Protein AF-A0A740UC87-F1 (afdb_monomer_lite)

Sequence (155 aa):
LLVRDKSKDRTGRVLLNQFVSAAVSAMTTNVVRRKENRLPALYQQLFLLMNKFPGDLPKFRLALTMIIAHQRLRDAPIPVNEDLSVFHRQLRRTADHVISAGSDDKRRRYFGQLLDELDIYQEKLRIWEAPPQVTEPVKRLTGMLHKYQNALTDS

Structure (mmCIF, N/CA/C/O backbone):
data_AF-A0A740UC87-F1
#
_entry.id   AF-A0A740UC87-F1
#
loop_
_atom_site.group_PDB
_atom_site.id
_atom_site.type_symbol
_atom_site.label_atom_id
_atom_site.label_alt_id
_atom_site.label_comp_id
_atom_site.label_asym_id
_atom_site.label_entity_id
_atom_site.label_seq_id
_atom_site.pdbx_PDB_ins_code
_atom_site.Cartn_x
_atom_site.Cartn_y
_atom_site.Cartn_z
_atom_site.occupancy
_atom_site.B_iso_or_equiv
_atom_site.auth_seq_id
_atom_site.auth_comp_id
_atom_site.auth_asym_id
_atom_site.auth_atom_id
_atom_site.pdbx_PDB_model_num
ATOM 1 N N . LEU A 1 1 ? -27.128 -5.035 24.285 1.00 43.91 1 LEU A N 1
ATOM 2 C CA . LEU A 1 1 ? -26.987 -4.117 23.130 1.00 43.91 1 LEU A CA 1
ATOM 3 C C . LEU A 1 1 ? -25.631 -3.422 23.234 1.00 43.91 1 LEU A C 1
ATOM 5 O O . LEU A 1 1 ? -25.480 -2.534 24.058 1.00 43.91 1 LEU A O 1
ATOM 9 N N . LEU A 1 2 ? -24.623 -3.886 22.489 1.00 49.59 2 LEU A N 1
ATOM 10 C CA . LEU A 1 2 ? -23.302 -3.246 22.433 1.00 49.59 2 LEU A CA 1
ATOM 11 C C . LEU A 1 2 ? -23.380 -2.076 21.447 1.00 49.59 2 LEU A C 1
ATOM 13 O O . LEU A 1 2 ? -23.507 -2.286 20.243 1.00 49.59 2 LEU A O 1
ATOM 17 N N . VAL A 1 3 ? -23.354 -0.845 21.957 1.00 51.12 3 VAL A N 1
ATOM 18 C CA . VAL A 1 3 ? -23.256 0.358 21.122 1.00 51.12 3 VAL A CA 1
ATOM 19 C C . VAL A 1 3 ? -21.848 0.395 20.529 1.00 51.12 3 VAL A C 1
ATOM 21 O O . VAL A 1 3 ? -20.864 0.523 21.253 1.00 51.12 3 VAL A O 1
ATOM 24 N N . ARG A 1 4 ? -21.749 0.227 19.208 1.00 58.78 4 ARG A N 1
ATOM 25 C CA . ARG A 1 4 ? -20.485 0.272 18.463 1.00 58.78 4 ARG A CA 1
ATOM 26 C C . ARG A 1 4 ? -19.968 1.715 18.444 1.00 58.78 4 ARG A C 1
ATOM 28 O O . ARG A 1 4 ? -20.672 2.620 17.994 1.00 58.78 4 ARG A O 1
ATOM 35 N N . ASP A 1 5 ? -18.759 1.939 18.952 1.00 70.88 5 ASP A N 1
ATOM 36 C CA . ASP A 1 5 ? -18.147 3.269 18.999 1.00 70.88 5 ASP A CA 1
ATOM 37 C C . ASP A 1 5 ? -17.606 3.672 17.616 1.00 70.88 5 ASP A C 1
ATOM 39 O O . ASP A 1 5 ? -16.468 3.378 17.242 1.00 70.88 5 ASP A O 1
ATOM 43 N N . LYS A 1 6 ? -18.437 4.401 16.863 1.00 71.31 6 LYS A N 1
ATOM 44 C CA . LYS A 1 6 ? -18.111 4.907 15.520 1.00 71.31 6 LYS A CA 1
ATOM 45 C C . LYS A 1 6 ? -16.870 5.814 15.492 1.00 71.31 6 LYS A C 1
ATOM 47 O O . LYS A 1 6 ? -16.210 5.911 14.456 1.00 71.31 6 LYS A O 1
ATOM 52 N N . SER A 1 7 ? -16.544 6.493 16.596 1.00 74.44 7 SER A N 1
ATOM 53 C CA . SER A 1 7 ? -15.364 7.368 16.684 1.00 74.44 7 SER A CA 1
ATOM 54 C C . SER A 1 7 ? -14.076 6.547 16.714 1.00 74.44 7 SER A C 1
ATOM 56 O O . SER A 1 7 ? -13.099 6.843 16.009 1.00 74.44 7 SER A O 1
ATOM 58 N N . LYS A 1 8 ? -14.102 5.460 17.489 1.00 79.75 8 LYS A N 1
ATOM 59 C CA . LYS A 1 8 ? -13.003 4.506 17.571 1.00 79.75 8 LYS A CA 1
ATOM 60 C C . LYS A 1 8 ? -12.750 3.867 16.208 1.00 79.75 8 LYS A C 1
ATOM 62 O O . LYS A 1 8 ? -11.636 3.988 15.702 1.00 79.75 8 LYS A O 1
ATOM 67 N N . ASP A 1 9 ? -13.776 3.326 15.555 1.00 79.12 9 ASP A N 1
ATOM 68 C CA . ASP A 1 9 ? -13.646 2.683 14.237 1.00 79.12 9 ASP A CA 1
ATOM 69 C C . ASP A 1 9 ? -13.096 3.640 13.166 1.00 79.12 9 ASP A C 1
ATOM 71 O O . ASP A 1 9 ? -12.154 3.303 12.437 1.00 79.12 9 ASP A O 1
ATOM 75 N N . ARG A 1 10 ? -13.575 4.893 13.149 1.00 80.50 10 ARG A N 1
ATOM 76 C CA . ARG A 1 10 ? -13.037 5.942 12.271 1.00 80.50 10 ARG A CA 1
ATOM 77 C C . ARG A 1 10 ? -11.547 6.187 12.511 1.00 80.50 10 ARG A C 1
ATOM 79 O O . ARG A 1 10 ? -10.793 6.315 11.547 1.00 80.50 10 ARG A O 1
ATOM 86 N N . THR A 1 11 ? -11.115 6.245 13.770 1.00 83.12 11 THR A N 1
ATOM 87 C CA . THR A 1 11 ? -9.706 6.483 14.125 1.00 83.12 11 THR A CA 1
ATOM 88 C C . THR A 1 11 ? -8.806 5.337 13.666 1.00 83.12 11 THR A C 1
ATOM 90 O O . THR A 1 11 ? -7.755 5.581 13.075 1.00 83.12 11 THR A O 1
ATOM 93 N N . GLY A 1 12 ? -9.223 4.088 13.892 1.00 83.94 12 GLY A N 1
ATOM 94 C CA . GLY A 1 12 ? -8.468 2.908 13.455 1.00 83.94 12 GLY A CA 1
ATOM 95 C C . GLY A 1 12 ? -8.292 2.874 11.946 1.00 83.94 12 GLY A C 1
ATOM 96 O O . GLY A 1 12 ? -7.188 2.672 11.450 1.00 83.94 12 GLY A O 1
ATOM 97 N N . ARG A 1 13 ? -9.361 3.178 11.212 1.00 84.94 13 ARG A N 1
ATOM 98 C CA . ARG A 1 13 ? -9.334 3.259 9.753 1.00 84.94 13 ARG A CA 1
ATOM 99 C C . ARG A 1 13 ? -8.399 4.348 9.229 1.00 84.94 13 ARG A C 1
ATOM 101 O O . ARG A 1 13 ? -7.652 4.098 8.289 1.00 84.94 13 ARG A O 1
ATOM 108 N N . VAL A 1 14 ? -8.412 5.543 9.828 1.00 84.00 14 VAL A N 1
ATOM 109 C CA . VAL A 1 14 ? -7.495 6.631 9.435 1.00 84.00 14 VAL A CA 1
ATOM 110 C C . VAL A 1 14 ? -6.039 6.204 9.618 1.00 84.00 14 VAL A C 1
ATOM 112 O O . VAL A 1 14 ? -5.244 6.388 8.698 1.00 84.00 14 VAL A O 1
ATOM 115 N N . LEU A 1 15 ? -5.706 5.581 10.754 1.00 85.75 15 LEU A N 1
ATOM 116 C CA . LEU A 1 15 ? -4.359 5.056 11.001 1.00 85.75 15 LEU A CA 1
ATOM 117 C C . LEU A 1 15 ? -3.971 4.010 9.950 1.00 85.75 15 LEU A C 1
ATOM 119 O O . LEU A 1 15 ? -2.906 4.109 9.348 1.00 85.75 15 LEU A O 1
ATOM 123 N N . LEU A 1 16 ? -4.848 3.042 9.674 1.00 85.69 16 LEU A N 1
ATOM 124 C CA . LEU A 1 16 ? -4.583 2.006 8.676 1.00 85.69 16 LEU A CA 1
ATOM 125 C C . LEU A 1 16 ? -4.393 2.578 7.262 1.00 85.69 16 LEU A C 1
ATOM 127 O O . LEU A 1 16 ? -3.466 2.176 6.565 1.00 85.69 16 LEU A O 1
ATOM 131 N N . ASN A 1 17 ? -5.189 3.566 6.854 1.00 85.69 17 ASN A N 1
ATOM 132 C CA . ASN A 1 17 ? -5.048 4.196 5.538 1.00 85.69 17 ASN A CA 1
ATOM 133 C C . ASN A 1 17 ? -3.751 5.010 5.396 1.00 85.69 17 ASN A C 1
ATOM 135 O O . ASN A 1 17 ? -3.197 5.088 4.298 1.00 85.69 17 ASN A O 1
ATOM 139 N N . GLN A 1 18 ? -3.220 5.572 6.487 1.00 86.12 18 GLN A N 1
ATOM 140 C CA . GLN A 1 18 ? -1.905 6.227 6.475 1.00 86.12 18 GLN A CA 1
ATOM 141 C C . GLN A 1 18 ? -0.779 5.228 6.178 1.00 86.12 18 GLN A C 1
ATOM 143 O O . GLN A 1 18 ? 0.119 5.541 5.392 1.00 86.12 18 GLN A O 1
ATOM 148 N N . PHE A 1 19 ? -0.866 4.006 6.716 1.00 88.00 19 PHE A N 1
ATOM 149 C CA . PHE A 1 19 ? 0.060 2.930 6.362 1.00 88.00 19 PHE A CA 1
ATOM 150 C C . PHE A 1 19 ? -0.018 2.566 4.875 1.00 88.00 19 PHE A C 1
ATOM 152 O O . PHE A 1 19 ? 1.024 2.432 4.231 1.00 88.00 19 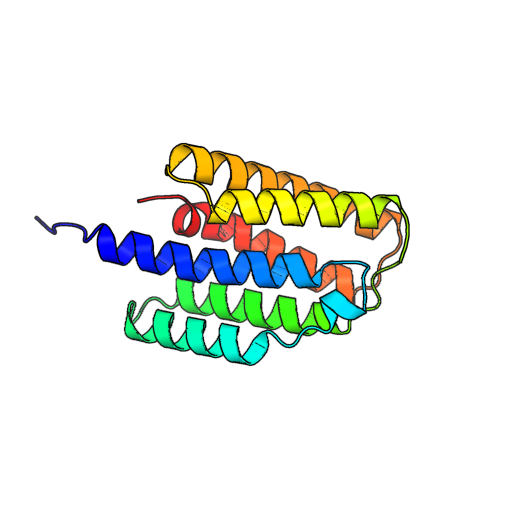PHE A O 1
ATOM 159 N N . VAL A 1 20 ? -1.231 2.468 4.314 1.00 85.62 20 VAL A N 1
ATOM 160 C CA . VAL A 1 20 ? -1.430 2.198 2.878 1.00 85.62 20 VAL A CA 1
ATOM 161 C C . VAL A 1 20 ? -0.769 3.280 2.024 1.00 85.62 20 VAL A C 1
ATOM 163 O O . VAL A 1 20 ? 0.023 2.967 1.139 1.00 85.62 20 VAL A O 1
ATOM 166 N N . SER A 1 21 ? -1.017 4.560 2.317 1.00 84.94 21 SER A N 1
ATOM 167 C CA . SER A 1 21 ? -0.411 5.664 1.557 1.00 84.94 21 SER A CA 1
ATOM 168 C C . SER A 1 21 ? 1.113 5.704 1.675 1.00 84.94 21 SER A C 1
ATOM 170 O O . SER A 1 21 ? 1.805 5.968 0.686 1.00 84.94 21 SER A O 1
ATOM 172 N N . ALA A 1 22 ? 1.674 5.388 2.845 1.00 86.50 22 ALA A N 1
ATOM 173 C CA . ALA A 1 22 ? 3.121 5.290 3.005 1.00 86.50 22 ALA A CA 1
ATOM 174 C C . ALA A 1 22 ? 3.723 4.137 2.186 1.00 86.50 22 ALA A C 1
ATOM 176 O O . ALA A 1 22 ? 4.753 4.336 1.534 1.00 86.50 22 ALA A O 1
ATOM 177 N N . ALA A 1 23 ? 3.079 2.967 2.169 1.00 85.56 23 ALA A N 1
ATOM 178 C CA . ALA A 1 23 ? 3.505 1.837 1.346 1.00 85.56 23 ALA A CA 1
ATOM 179 C C . ALA A 1 23 ? 3.428 2.174 -0.153 1.00 85.56 23 ALA A C 1
ATOM 181 O O . ALA A 1 23 ? 4.402 1.972 -0.876 1.00 85.56 23 ALA A O 1
ATOM 182 N N . VAL A 1 24 ? 2.329 2.792 -0.602 1.00 86.06 24 VAL A N 1
ATOM 183 C CA . VAL A 1 24 ? 2.161 3.230 -1.997 1.00 86.06 24 VAL A CA 1
ATOM 184 C C . VAL A 1 24 ? 3.188 4.290 -2.391 1.00 86.06 24 VAL A C 1
ATOM 186 O O . VAL A 1 24 ? 3.759 4.233 -3.479 1.00 86.06 24 VAL A O 1
ATOM 189 N N . SER A 1 25 ? 3.497 5.222 -1.489 1.00 83.06 25 SER A N 1
ATOM 190 C CA . SER A 1 25 ? 4.504 6.261 -1.731 1.00 83.06 25 SER A CA 1
ATOM 191 C C . SER A 1 25 ? 5.911 5.691 -1.958 1.00 83.06 25 SER A C 1
ATOM 193 O O . SER A 1 25 ? 6.686 6.300 -2.693 1.00 83.06 25 SER A O 1
ATOM 195 N N . ALA A 1 26 ? 6.239 4.532 -1.377 1.00 83.06 26 ALA A N 1
ATOM 196 C CA . ALA A 1 26 ? 7.531 3.870 -1.574 1.00 83.06 26 ALA A CA 1
ATOM 197 C C . ALA A 1 26 ? 7.650 3.123 -2.913 1.00 83.06 26 ALA A C 1
ATOM 199 O O . ALA A 1 26 ? 8.754 2.752 -3.298 1.00 83.06 26 ALA A O 1
ATOM 200 N N . MET A 1 27 ? 6.555 2.937 -3.656 1.00 84.62 27 MET A N 1
ATOM 201 C CA . MET A 1 27 ? 6.586 2.279 -4.969 1.00 84.62 27 MET A CA 1
ATOM 202 C C . MET A 1 27 ? 7.053 3.202 -6.102 1.00 84.62 27 MET A C 1
ATOM 204 O O . MET A 1 27 ? 7.124 2.767 -7.237 1.00 84.62 27 MET A O 1
ATOM 208 N N . THR A 1 28 ? 7.355 4.474 -5.837 1.00 83.62 28 THR A N 1
ATOM 209 C CA . THR A 1 28 ? 7.714 5.440 -6.885 1.00 83.62 28 THR A CA 1
ATOM 210 C C . THR A 1 28 ? 9.091 5.179 -7.516 1.00 83.62 28 THR A C 1
ATOM 212 O O . THR A 1 28 ? 10.058 4.854 -6.828 1.00 83.62 28 THR A O 1
ATOM 215 N N . THR A 1 29 ? 9.215 5.445 -8.820 1.00 82.00 29 THR A N 1
ATOM 216 C CA . THR A 1 29 ? 10.497 5.530 -9.548 1.00 82.00 29 THR A CA 1
ATOM 217 C C . THR A 1 29 ? 11.372 6.705 -9.095 1.00 82.00 29 THR A C 1
ATOM 219 O O . THR A 1 29 ? 12.576 6.713 -9.340 1.00 82.00 29 THR A O 1
ATOM 222 N N . ASN A 1 30 ? 10.807 7.706 -8.408 1.00 84.75 30 ASN A N 1
ATOM 223 C CA . ASN A 1 30 ? 11.569 8.843 -7.898 1.00 84.75 30 ASN A CA 1
ATOM 224 C C . ASN A 1 30 ? 12.350 8.458 -6.630 1.00 84.75 30 ASN A C 1
ATOM 226 O O . ASN A 1 30 ? 11.798 8.425 -5.530 1.00 84.75 30 ASN A O 1
ATOM 230 N N . VAL A 1 31 ? 13.657 8.240 -6.779 1.00 81.50 31 VAL A N 1
ATOM 231 C CA . VAL A 1 31 ? 14.546 7.800 -5.691 1.00 81.50 31 VAL A CA 1
ATOM 232 C C . VAL A 1 31 ? 14.560 8.766 -4.500 1.00 81.50 31 VAL A C 1
ATOM 234 O O . VAL A 1 31 ? 14.580 8.310 -3.360 1.00 81.50 31 VAL A O 1
ATOM 237 N N . VAL A 1 32 ? 14.506 10.084 -4.729 1.00 83.38 32 VAL A N 1
ATOM 238 C CA . VAL A 1 32 ? 14.502 11.088 -3.644 1.00 83.38 32 VAL A CA 1
ATOM 239 C C . VAL A 1 32 ? 13.254 10.933 -2.781 1.00 83.38 32 VAL A C 1
ATOM 241 O O . VAL A 1 32 ? 13.349 10.826 -1.561 1.00 83.38 32 VAL A O 1
ATOM 244 N N . ARG A 1 33 ? 12.080 10.848 -3.416 1.00 80.19 33 ARG A N 1
ATOM 245 C CA . ARG A 1 33 ? 10.806 10.629 -2.714 1.00 80.19 33 ARG A CA 1
ATOM 246 C C . ARG A 1 33 ? 10.759 9.267 -2.037 1.00 80.19 33 ARG A C 1
ATOM 248 O O . ARG A 1 33 ? 10.264 9.157 -0.923 1.00 80.19 33 ARG A O 1
ATOM 255 N N . ARG A 1 34 ? 11.289 8.241 -2.698 1.00 82.50 34 ARG A N 1
ATOM 256 C CA . ARG A 1 34 ? 11.328 6.878 -2.172 1.00 82.50 34 ARG A CA 1
ATOM 257 C C . ARG A 1 34 ? 12.183 6.777 -0.909 1.00 82.50 34 ARG A C 1
ATOM 259 O O . ARG A 1 34 ? 11.808 6.069 0.017 1.00 82.50 34 ARG A O 1
ATOM 266 N N . LYS A 1 35 ? 13.293 7.520 -0.847 1.00 82.88 35 LYS A N 1
ATOM 267 C CA . LYS A 1 35 ? 14.213 7.549 0.299 1.00 82.88 35 LYS A CA 1
ATOM 268 C C . LYS A 1 35 ? 13.736 8.404 1.478 1.00 82.88 35 LYS A C 1
ATOM 270 O O . LYS A 1 35 ? 14.412 8.381 2.511 1.00 82.88 35 LYS A O 1
ATOM 275 N N . GLU A 1 36 ? 12.601 9.097 1.368 1.00 84.00 36 GLU A N 1
ATOM 276 C CA . GLU A 1 36 ? 12.000 9.854 2.471 1.00 84.00 36 GLU A CA 1
ATOM 277 C C . GLU A 1 36 ? 11.769 8.939 3.684 1.00 84.00 36 GLU A C 1
ATOM 279 O O . GLU A 1 36 ? 11.075 7.924 3.603 1.00 84.00 36 GLU A O 1
ATOM 284 N N . ASN A 1 37 ? 12.383 9.272 4.821 1.00 83.88 37 ASN A N 1
ATOM 285 C CA . ASN A 1 37 ? 12.311 8.423 6.002 1.00 83.88 37 ASN A CA 1
ATOM 286 C C . ASN A 1 37 ? 10.978 8.615 6.733 1.00 83.88 37 ASN A C 1
ATOM 288 O O . ASN A 1 37 ? 10.842 9.502 7.574 1.00 83.88 37 ASN A O 1
ATOM 292 N N . ARG A 1 38 ? 10.006 7.747 6.443 1.00 86.75 38 ARG A N 1
ATOM 293 C CA . ARG A 1 38 ? 8.699 7.751 7.119 1.00 86.75 38 ARG A CA 1
ATOM 294 C C . ARG A 1 38 ? 8.621 6.803 8.314 1.00 86.75 38 ARG A C 1
ATOM 296 O O . ARG A 1 38 ? 7.588 6.752 8.975 1.00 86.75 38 ARG A O 1
ATOM 303 N N . LEU A 1 39 ? 9.695 6.074 8.625 1.00 89.12 39 LEU A N 1
ATOM 304 C CA . LEU A 1 39 ? 9.681 5.062 9.684 1.00 89.12 39 LEU A CA 1
ATOM 305 C C . LEU A 1 39 ? 9.294 5.606 11.058 1.00 89.12 39 LEU A C 1
ATOM 307 O O . LEU A 1 39 ? 8.431 4.987 11.677 1.00 89.12 39 LEU A O 1
ATOM 311 N N . PRO A 1 40 ? 9.828 6.750 11.533 1.00 91.12 40 PRO A N 1
ATOM 312 C CA . PRO A 1 40 ? 9.438 7.273 12.840 1.00 91.12 40 PRO A CA 1
ATOM 313 C C . PRO A 1 40 ? 7.926 7.506 12.945 1.00 91.12 40 PRO A C 1
ATOM 315 O O . PRO A 1 40 ? 7.298 7.063 13.904 1.00 91.12 40 PRO A O 1
ATOM 318 N N . ALA A 1 41 ? 7.322 8.111 11.916 1.00 91.06 41 ALA A N 1
ATOM 319 C CA . ALA A 1 41 ? 5.883 8.359 11.868 1.00 91.06 41 ALA A CA 1
ATOM 320 C C . ALA A 1 41 ? 5.070 7.055 11.809 1.00 91.06 41 ALA A C 1
ATOM 322 O O . ALA A 1 41 ? 4.059 6.925 12.495 1.00 91.06 41 ALA A O 1
ATOM 323 N N . LEU A 1 42 ? 5.527 6.061 11.041 1.00 91.62 42 LEU A N 1
ATOM 324 C CA . LEU A 1 42 ? 4.854 4.765 10.940 1.00 91.62 42 LEU A CA 1
ATOM 325 C C . LEU A 1 42 ? 4.910 3.973 12.256 1.00 91.62 42 LEU A C 1
ATOM 327 O O . LEU A 1 42 ? 3.919 3.356 12.647 1.00 91.62 42 LEU A O 1
ATOM 331 N N . TYR A 1 43 ? 6.031 4.016 12.981 1.00 92.88 43 TYR A N 1
ATOM 332 C CA . TYR A 1 43 ? 6.130 3.399 14.307 1.00 92.88 43 TYR A CA 1
ATOM 333 C C . TYR A 1 43 ? 5.266 4.124 15.343 1.00 92.88 43 TYR A C 1
ATOM 335 O O . TYR A 1 43 ? 4.604 3.468 16.148 1.00 92.88 43 TYR A O 1
ATOM 343 N N . GLN A 1 44 ? 5.194 5.457 15.290 1.00 92.75 44 GLN A N 1
ATOM 344 C CA . GLN A 1 44 ? 4.263 6.226 16.122 1.00 92.75 44 GLN A CA 1
ATOM 345 C C . GLN A 1 44 ? 2.803 5.847 15.831 1.00 92.75 44 GLN A C 1
ATOM 347 O O . GLN A 1 44 ? 2.033 5.600 16.759 1.00 92.75 44 GLN A O 1
ATOM 352 N N . GLN A 1 45 ? 2.424 5.729 14.556 1.00 92.31 45 GLN A N 1
ATOM 353 C CA . GLN A 1 45 ? 1.090 5.271 14.154 1.00 92.31 45 GLN A CA 1
ATOM 354 C C . GLN A 1 45 ? 0.802 3.847 14.643 1.00 92.31 45 GLN A C 1
ATOM 356 O O . GLN A 1 45 ? -0.315 3.571 15.078 1.00 92.31 45 GLN A O 1
ATOM 361 N N . LEU A 1 46 ? 1.799 2.955 14.624 1.00 93.38 46 LEU A N 1
ATOM 362 C CA . LEU A 1 46 ? 1.651 1.582 15.110 1.00 93.38 46 LEU A CA 1
ATOM 363 C C . LEU A 1 46 ? 1.411 1.572 16.620 1.00 93.38 46 LEU A C 1
ATOM 365 O O . LEU A 1 46 ? 0.498 0.899 17.087 1.00 93.38 46 LEU A O 1
ATOM 369 N N . PHE A 1 47 ? 2.174 2.364 17.372 1.00 92.75 47 PHE A N 1
ATOM 370 C CA . PHE A 1 47 ? 1.980 2.509 18.811 1.00 92.75 47 PHE A CA 1
ATOM 371 C C . PHE A 1 47 ? 0.585 3.058 19.148 1.00 92.75 47 PHE A C 1
ATOM 373 O O . PHE A 1 47 ? -0.113 2.517 20.006 1.00 92.75 47 PHE A O 1
ATOM 380 N N . LEU A 1 48 ? 0.123 4.086 18.426 1.00 92.56 48 LEU A N 1
ATOM 381 C CA . LEU A 1 48 ? -1.236 4.619 18.577 1.00 92.56 48 LEU A CA 1
ATOM 382 C C . LEU A 1 48 ? -2.308 3.569 18.260 1.00 92.56 48 LEU A C 1
ATOM 384 O O . LEU A 1 48 ? -3.309 3.482 18.975 1.00 92.56 48 LEU A O 1
ATOM 388 N N . LEU A 1 49 ? -2.098 2.765 17.214 1.00 91.31 49 LEU A N 1
ATOM 389 C CA . LEU A 1 49 ? -2.988 1.669 16.842 1.00 91.31 49 LEU A CA 1
ATOM 390 C C . LEU A 1 49 ? -3.050 0.612 17.955 1.00 91.31 49 LEU A C 1
ATOM 392 O O . LEU A 1 49 ? -4.145 0.201 18.335 1.00 91.31 49 LEU A O 1
ATOM 396 N N . MET A 1 50 ? -1.901 0.232 18.521 1.00 91.75 50 MET A N 1
ATOM 397 C CA . MET A 1 50 ? -1.802 -0.730 19.625 1.00 91.75 50 MET A CA 1
ATOM 398 C C . MET A 1 50 ? -2.534 -0.264 20.879 1.00 91.75 50 MET A C 1
ATOM 400 O O . MET A 1 50 ? -3.310 -1.027 21.452 1.00 91.75 50 MET A O 1
ATOM 404 N N . ASN A 1 51 ? -2.355 1.000 21.263 1.00 91.94 51 ASN A N 1
ATOM 405 C CA . ASN A 1 51 ? -3.010 1.555 22.447 1.00 91.94 51 ASN A CA 1
ATOM 406 C C . ASN A 1 51 ? -4.523 1.708 22.272 1.00 91.94 51 ASN A C 1
ATOM 408 O O . ASN A 1 51 ? -5.283 1.507 23.217 1.00 91.94 51 ASN A O 1
ATOM 412 N N . LYS A 1 52 ? -4.987 2.078 21.072 1.00 89.06 52 LYS A N 1
ATOM 413 C CA . LYS A 1 52 ? -6.423 2.272 20.820 1.00 89.06 52 LYS A CA 1
ATOM 414 C C . LYS A 1 52 ? -7.170 0.955 20.629 1.00 89.06 52 LYS A C 1
ATOM 416 O O . LYS A 1 52 ? -8.334 0.869 21.019 1.00 89.06 52 LYS A O 1
ATOM 421 N N . PHE A 1 53 ? -6.535 -0.062 20.054 1.00 88.19 53 PHE A N 1
ATOM 422 C CA . PHE A 1 53 ? -7.162 -1.350 19.739 1.00 88.19 53 PHE A CA 1
ATOM 423 C C . PHE A 1 53 ? -6.420 -2.516 20.396 1.00 88.19 53 PHE A C 1
ATOM 425 O O . PHE A 1 53 ? -5.955 -3.409 19.684 1.00 88.19 53 PHE A O 1
ATOM 432 N N . PRO A 1 54 ? -6.290 -2.536 21.737 1.00 88.25 54 PRO A N 1
ATOM 433 C CA . PRO A 1 54 ? -5.578 -3.611 22.415 1.00 88.25 54 PRO A CA 1
ATOM 434 C C . PRO A 1 54 ? -6.223 -4.959 22.068 1.00 88.25 54 PRO A C 1
ATOM 436 O O . PRO A 1 54 ? -7.442 -5.108 22.133 1.00 88.25 54 PRO A O 1
ATOM 439 N N . GLY A 1 55 ? -5.403 -5.928 21.656 1.00 86.94 55 GLY A N 1
ATOM 440 C CA . GLY A 1 55 ? -5.852 -7.270 21.264 1.00 86.94 55 GLY A CA 1
ATOM 441 C C . GLY A 1 55 ? -6.236 -7.445 19.788 1.00 86.94 55 GLY A C 1
ATOM 442 O O . GLY A 1 55 ? -6.455 -8.578 19.362 1.00 86.94 55 GLY A O 1
ATOM 443 N N . ASP A 1 56 ? -6.252 -6.385 18.973 1.00 88.12 56 ASP A N 1
ATOM 444 C CA . ASP A 1 56 ? -6.553 -6.490 17.537 1.00 88.12 56 ASP A CA 1
ATOM 445 C C . ASP A 1 56 ? -5.320 -6.899 16.710 1.00 88.12 56 ASP A C 1
ATOM 447 O O . ASP A 1 56 ? -4.753 -6.140 15.915 1.00 88.12 56 ASP A O 1
ATOM 451 N N . LEU A 1 57 ? -4.892 -8.149 16.911 1.00 87.38 57 LEU A N 1
ATOM 452 C CA . LEU A 1 57 ? -3.767 -8.758 16.196 1.00 87.38 57 LEU A CA 1
ATOM 453 C C . LEU A 1 57 ? -3.879 -8.641 14.665 1.00 87.38 57 LEU A C 1
ATOM 455 O O . LEU A 1 57 ? -2.850 -8.393 14.024 1.00 87.38 57 LEU A O 1
ATOM 459 N N . PRO A 1 58 ? -5.067 -8.795 14.040 1.00 87.12 58 PRO A N 1
ATOM 460 C CA . PRO A 1 58 ? -5.204 -8.591 12.604 1.00 87.12 58 PRO A CA 1
ATOM 461 C C . PRO A 1 58 ? -4.795 -7.177 12.156 1.00 87.12 58 PRO A C 1
ATOM 463 O O . PRO A 1 58 ? -4.038 -7.064 11.188 1.00 87.12 58 PRO A O 1
ATOM 466 N N . LYS A 1 59 ? -5.216 -6.114 12.860 1.00 86.88 59 LYS A N 1
ATOM 467 C CA . LYS A 1 59 ? -4.811 -4.730 12.542 1.00 86.88 59 LYS A CA 1
ATOM 468 C C . LYS A 1 59 ? -3.308 -4.506 12.726 1.00 86.88 59 LYS A C 1
ATOM 470 O O . LYS A 1 59 ? -2.685 -3.849 11.892 1.00 86.88 59 LYS A O 1
ATOM 475 N N . PHE A 1 60 ? -2.703 -5.088 13.762 1.00 89.81 60 PHE A N 1
ATOM 476 C CA . PHE A 1 60 ? -1.257 -4.962 13.996 1.00 89.81 60 PHE A CA 1
ATOM 477 C C . PHE A 1 60 ? -0.440 -5.662 12.913 1.00 89.81 60 PHE A C 1
ATOM 4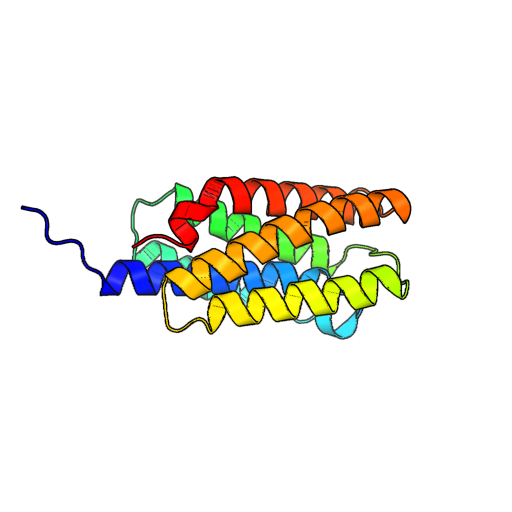79 O O . PHE A 1 60 ? 0.527 -5.099 12.400 1.00 89.81 60 PHE A O 1
ATOM 486 N N . ARG A 1 61 ? -0.861 -6.867 12.510 1.00 89.69 61 ARG A N 1
ATOM 487 C CA . ARG A 1 61 ? -0.233 -7.610 11.412 1.00 89.69 61 ARG A CA 1
ATOM 488 C C . ARG A 1 61 ? -0.301 -6.826 10.107 1.00 89.69 61 ARG A C 1
ATOM 490 O O . ARG A 1 61 ? 0.693 -6.776 9.382 1.00 89.69 61 ARG A O 1
ATOM 497 N N . LEU A 1 62 ? -1.448 -6.209 9.821 1.00 89.44 62 LEU A N 1
ATOM 498 C CA . LEU A 1 62 ? -1.611 -5.355 8.652 1.00 89.44 62 LEU A CA 1
ATOM 499 C C . LEU A 1 62 ? -0.629 -4.177 8.696 1.00 89.44 62 LEU A C 1
ATOM 501 O O . LEU A 1 62 ? 0.174 -4.037 7.779 1.00 89.44 62 LEU A O 1
ATOM 505 N N . ALA A 1 63 ? -0.625 -3.396 9.779 1.00 91.44 63 ALA A N 1
ATOM 506 C CA . ALA A 1 63 ? 0.264 -2.243 9.936 1.00 91.44 63 ALA A CA 1
ATOM 507 C C . ALA A 1 63 ? 1.753 -2.616 9.810 1.00 91.44 63 ALA A C 1
ATOM 509 O O . ALA A 1 63 ? 2.488 -1.984 9.053 1.00 91.44 63 ALA A O 1
ATOM 510 N N . LEU A 1 64 ? 2.194 -3.693 10.469 1.00 92.00 64 LEU A N 1
ATOM 511 C CA . LEU A 1 64 ? 3.570 -4.190 10.361 1.00 92.00 64 LEU A CA 1
ATOM 512 C C . LEU A 1 64 ? 3.925 -4.626 8.938 1.00 92.00 64 LEU A C 1
ATOM 514 O O . LEU A 1 64 ? 5.013 -4.318 8.458 1.00 92.00 64 LEU A O 1
ATOM 518 N N . THR A 1 65 ? 3.005 -5.293 8.236 1.00 90.38 65 THR A N 1
ATOM 519 C CA . THR A 1 65 ? 3.217 -5.665 6.829 1.00 90.38 65 THR A CA 1
ATOM 520 C C . THR A 1 65 ? 3.439 -4.419 5.973 1.00 90.38 65 THR A C 1
ATOM 522 O O . THR A 1 65 ? 4.359 -4.402 5.158 1.00 90.38 65 THR A O 1
ATOM 525 N N . MET A 1 66 ? 2.650 -3.362 6.181 1.00 90.31 66 MET A N 1
ATOM 526 C CA . MET A 1 66 ? 2.793 -2.100 5.447 1.00 90.31 66 MET A CA 1
ATOM 527 C C . MET A 1 66 ? 4.134 -1.415 5.741 1.00 90.31 66 MET A C 1
ATOM 529 O O . MET A 1 66 ? 4.786 -0.934 4.816 1.00 90.31 66 MET A O 1
ATOM 533 N N . ILE A 1 67 ? 4.579 -1.419 7.005 1.00 91.56 67 ILE A N 1
ATOM 534 C CA . ILE A 1 67 ? 5.899 -0.901 7.402 1.00 91.56 67 ILE A CA 1
ATOM 535 C C . ILE A 1 67 ? 7.012 -1.672 6.690 1.00 91.56 67 ILE A C 1
ATOM 537 O O . ILE A 1 67 ? 7.890 -1.062 6.082 1.00 91.56 67 ILE A O 1
ATOM 541 N N . ILE A 1 68 ? 6.964 -3.005 6.728 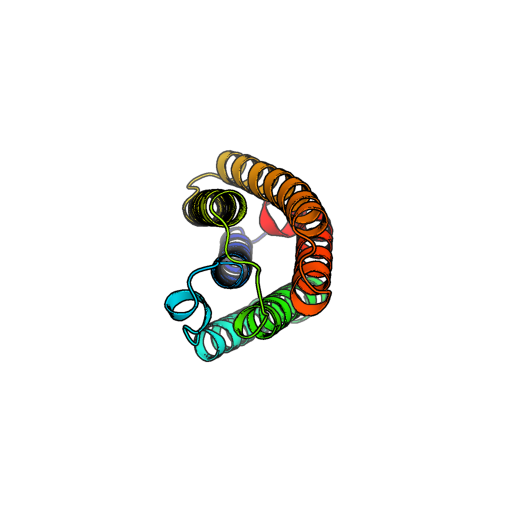1.00 90.19 68 ILE A N 1
ATOM 542 C CA . ILE A 1 68 ? 7.974 -3.863 6.097 1.00 90.19 68 ILE A CA 1
ATOM 543 C C . ILE A 1 68 ? 7.965 -3.674 4.577 1.00 90.19 68 ILE A C 1
ATOM 545 O O . ILE A 1 68 ? 9.029 -3.596 3.966 1.00 90.19 68 ILE A O 1
ATOM 549 N N . ALA A 1 69 ? 6.787 -3.575 3.954 1.00 89.69 69 ALA A N 1
ATOM 550 C CA . ALA A 1 69 ? 6.666 -3.307 2.525 1.00 89.69 69 ALA A CA 1
ATOM 551 C C . ALA A 1 69 ? 7.287 -1.951 2.165 1.00 89.69 69 ALA A C 1
ATOM 553 O O . ALA A 1 69 ? 8.117 -1.891 1.261 1.00 89.69 69 ALA A O 1
ATOM 554 N N . HIS A 1 70 ? 6.964 -0.893 2.917 1.00 90.00 70 HIS A N 1
ATOM 555 C CA . HIS A 1 70 ? 7.563 0.432 2.750 1.00 90.00 70 HIS A CA 1
ATOM 556 C C . HIS A 1 70 ? 9.095 0.384 2.873 1.00 90.00 70 HIS A C 1
ATOM 558 O O . HIS A 1 70 ? 9.792 0.901 2.003 1.00 90.00 70 HIS A O 1
ATOM 564 N N . GLN A 1 71 ? 9.626 -0.285 3.905 1.00 89.38 71 GLN A N 1
ATOM 565 C CA . GLN A 1 71 ? 11.070 -0.455 4.108 1.00 89.38 71 GLN A CA 1
ATOM 566 C C . GLN A 1 71 ? 11.741 -1.191 2.949 1.00 89.38 71 GLN A C 1
ATOM 568 O O . GLN A 1 71 ? 12.749 -0.723 2.436 1.00 89.38 71 GLN A O 1
ATOM 573 N N . ARG A 1 72 ? 11.181 -2.325 2.515 1.00 90.12 72 ARG A N 1
ATOM 574 C CA . ARG A 1 72 ? 11.758 -3.114 1.417 1.00 90.12 72 ARG A CA 1
ATOM 575 C C . ARG A 1 72 ? 11.754 -2.338 0.106 1.00 90.12 72 ARG A C 1
ATOM 577 O O . ARG A 1 72 ? 12.739 -2.366 -0.619 1.00 90.12 72 ARG A O 1
ATOM 584 N N . LEU A 1 73 ? 10.663 -1.630 -0.178 1.00 88.62 73 LEU A N 1
ATOM 585 C CA . LEU A 1 73 ? 10.521 -0.856 -1.408 1.00 88.62 73 LEU A CA 1
ATOM 586 C C . LEU A 1 73 ? 11.409 0.390 -1.425 1.00 88.62 73 LEU A C 1
ATOM 588 O O . LEU A 1 73 ? 11.842 0.795 -2.499 1.00 88.62 73 LEU A O 1
ATOM 592 N N . ARG A 1 74 ? 11.738 0.959 -0.259 1.00 88.69 74 ARG A N 1
ATOM 593 C CA . ARG A 1 74 ? 12.602 2.142 -0.132 1.00 88.69 74 ARG A CA 1
ATOM 594 C C . ARG A 1 74 ? 13.933 1.998 -0.877 1.00 88.69 74 ARG A C 1
ATOM 596 O O . ARG A 1 74 ? 14.353 2.916 -1.590 1.00 88.69 74 ARG A O 1
ATOM 603 N N . ASP A 1 75 ? 14.563 0.838 -0.741 1.00 84.75 75 ASP A N 1
ATOM 604 C CA . ASP A 1 75 ? 15.884 0.557 -1.307 1.00 84.75 75 ASP A CA 1
ATOM 605 C C . ASP A 1 75 ? 15.826 -0.364 -2.534 1.00 84.75 75 ASP A C 1
ATOM 607 O O . ASP A 1 75 ? 16.854 -0.643 -3.148 1.00 84.75 75 ASP A O 1
ATOM 611 N N . ALA A 1 76 ? 14.628 -0.788 -2.946 1.00 87.94 76 ALA A N 1
ATOM 612 C CA . ALA A 1 76 ? 14.469 -1.709 -4.059 1.00 87.94 76 ALA A CA 1
ATOM 613 C C . ALA A 1 76 ? 14.835 -1.058 -5.413 1.00 87.94 76 ALA A C 1
ATOM 615 O O . ALA A 1 76 ? 14.484 0.102 -5.677 1.00 87.94 76 ALA A O 1
ATOM 616 N N . PRO A 1 77 ? 15.496 -1.797 -6.319 1.00 88.31 77 PRO A N 1
ATOM 617 C CA . PRO A 1 77 ? 15.805 -1.335 -7.667 1.00 88.31 77 PRO A CA 1
ATOM 618 C C . PRO A 1 77 ? 14.567 -1.432 -8.574 1.00 88.31 77 PRO A C 1
ATOM 620 O O . PRO A 1 77 ? 14.433 -2.343 -9.385 1.00 88.31 77 PRO A O 1
ATOM 623 N N . ILE A 1 78 ? 13.631 -0.493 -8.408 1.00 87.12 78 ILE A N 1
ATOM 624 C CA . ILE A 1 78 ? 12.451 -0.354 -9.278 1.00 87.12 78 ILE A CA 1
ATOM 625 C C . ILE A 1 78 ? 12.910 0.117 -10.670 1.00 87.12 78 ILE A C 1
ATOM 627 O O . ILE A 1 78 ? 13.538 1.180 -10.740 1.00 87.12 78 ILE A O 1
ATOM 631 N N . PRO A 1 79 ? 12.602 -0.619 -11.759 1.00 87.81 79 PRO A N 1
ATOM 632 C CA . PRO A 1 79 ? 12.926 -0.190 -13.116 1.00 87.81 79 PRO A CA 1
ATOM 633 C C . PRO A 1 79 ? 12.343 1.191 -13.417 1.00 87.81 79 PRO A C 1
ATOM 635 O O . PRO A 1 79 ? 11.177 1.465 -13.129 1.00 87.81 79 PRO A O 1
ATOM 638 N N . VAL A 1 80 ? 13.152 2.075 -13.996 1.00 87.69 80 VAL A N 1
ATOM 639 C CA . VAL A 1 80 ? 12.709 3.426 -14.348 1.00 87.69 80 VAL A CA 1
ATOM 640 C C . VAL A 1 80 ? 12.261 3.428 -15.800 1.00 87.69 80 VAL A C 1
ATOM 642 O O . VAL A 1 80 ? 13.081 3.385 -16.710 1.00 87.69 80 VAL A O 1
ATOM 645 N N . ASN A 1 81 ? 10.951 3.495 -16.014 1.00 90.94 81 ASN A N 1
ATOM 646 C CA . ASN A 1 81 ? 10.359 3.744 -17.323 1.00 90.94 81 ASN A CA 1
ATOM 647 C C . ASN A 1 81 ? 9.106 4.622 -17.187 1.00 90.94 81 ASN A C 1
ATOM 649 O O . ASN A 1 81 ? 8.592 4.845 -16.081 1.00 90.94 81 ASN A O 1
ATOM 653 N N . GLU A 1 8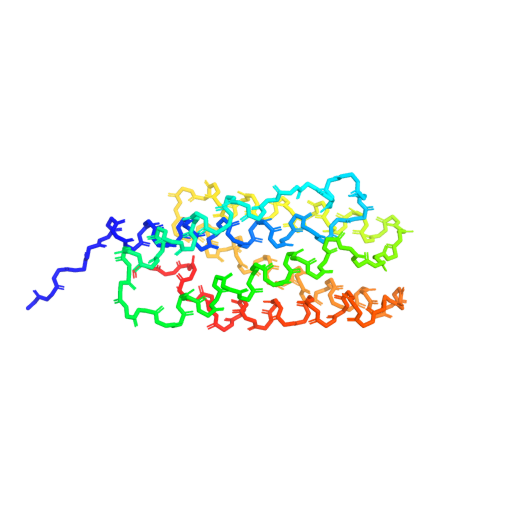2 ? 8.651 5.172 -18.311 1.00 91.25 82 GLU A N 1
ATOM 654 C CA . GLU A 1 82 ? 7.530 6.110 -18.343 1.00 91.25 82 GLU A CA 1
ATOM 655 C C . GLU A 1 82 ? 6.214 5.458 -17.902 1.00 91.25 82 GLU A C 1
ATOM 657 O O . GLU A 1 82 ? 5.494 6.043 -17.091 1.00 91.25 82 GLU A O 1
ATOM 662 N N . ASP A 1 83 ? 5.950 4.230 -18.353 1.00 92.00 83 ASP A N 1
ATOM 663 C CA . ASP A 1 83 ? 4.736 3.474 -18.035 1.00 92.00 83 ASP A CA 1
ATOM 664 C C . ASP A 1 83 ? 4.581 3.259 -16.518 1.00 92.00 83 ASP A C 1
ATOM 666 O O . ASP A 1 83 ? 3.596 3.694 -15.915 1.00 92.00 83 ASP A O 1
ATOM 670 N N . LEU A 1 84 ? 5.605 2.702 -15.859 1.00 91.81 84 LEU A N 1
ATOM 671 C CA . LEU A 1 84 ? 5.620 2.527 -14.403 1.00 91.81 84 LEU A CA 1
ATOM 672 C C . LEU A 1 84 ? 5.514 3.874 -13.675 1.00 91.81 84 LEU A C 1
ATOM 674 O O . LEU A 1 84 ? 4.771 4.002 -12.703 1.00 91.81 84 LEU A O 1
ATOM 678 N N . SER A 1 85 ? 6.189 4.915 -14.169 1.00 90.81 85 SER A N 1
ATOM 679 C CA . SER A 1 85 ? 6.151 6.249 -13.555 1.00 90.81 85 SER A CA 1
ATOM 680 C C . SER A 1 85 ? 4.763 6.899 -13.617 1.00 90.81 85 SER A C 1
ATOM 682 O O . SER A 1 85 ? 4.332 7.536 -12.648 1.00 90.81 85 SER A O 1
ATOM 684 N N . VAL A 1 86 ? 4.043 6.757 -14.734 1.00 92.44 86 VAL A N 1
ATOM 685 C CA . VAL A 1 86 ? 2.633 7.165 -14.852 1.00 92.44 86 VAL A CA 1
ATOM 686 C C . VAL A 1 86 ? 1.786 6.366 -13.868 1.00 92.44 86 VAL A C 1
ATOM 688 O O . VAL A 1 86 ? 1.035 6.963 -13.091 1.00 92.44 86 VAL A O 1
ATOM 691 N N . PHE A 1 87 ? 1.979 5.050 -13.824 1.00 92.75 87 PHE A N 1
ATOM 692 C CA . PHE A 1 87 ? 1.179 4.166 -12.989 1.00 92.75 87 PHE A CA 1
ATOM 693 C C . PHE A 1 87 ? 1.378 4.415 -11.484 1.00 92.75 87 PHE A C 1
ATOM 695 O O . PHE A 1 87 ? 0.416 4.457 -10.721 1.00 92.75 87 PHE A O 1
ATOM 702 N N . HIS A 1 88 ? 2.600 4.711 -11.030 1.00 90.44 88 HIS A N 1
ATOM 703 C CA . HIS A 1 88 ? 2.837 5.108 -9.637 1.00 90.44 88 HIS A CA 1
ATOM 704 C C . HIS A 1 88 ? 2.137 6.415 -9.266 1.00 90.44 88 HIS A C 1
ATOM 706 O O . HIS A 1 88 ? 1.665 6.572 -8.138 1.00 90.44 88 HIS A O 1
ATOM 712 N N . ARG A 1 89 ? 2.096 7.386 -10.191 1.00 91.69 89 ARG A N 1
ATOM 713 C CA . ARG A 1 89 ? 1.376 8.646 -9.960 1.00 91.69 89 ARG A CA 1
ATOM 714 C C . ARG A 1 89 ? -0.120 8.390 -9.829 1.00 91.69 89 ARG A C 1
ATOM 716 O O . ARG A 1 89 ? -0.744 9.019 -8.979 1.00 91.69 89 ARG A O 1
ATOM 723 N N . GLN A 1 90 ? -0.665 7.474 -10.627 1.00 94.50 90 GLN A N 1
ATOM 724 C CA . GLN A 1 90 ? -2.055 7.040 -10.524 1.00 94.50 90 GLN A CA 1
ATOM 725 C C . GLN A 1 90 ? -2.333 6.372 -9.171 1.00 94.50 90 GLN A C 1
ATOM 727 O O . GLN A 1 90 ? -3.130 6.912 -8.409 1.00 94.50 90 GLN A O 1
ATOM 732 N N . LEU A 1 91 ? -1.581 5.325 -8.809 1.00 93.81 91 LEU A N 1
ATOM 733 C CA . LEU A 1 91 ? -1.705 4.631 -7.518 1.00 93.81 91 LEU A CA 1
ATOM 734 C C . LEU A 1 91 ? -1.672 5.599 -6.330 1.00 93.81 91 LEU A C 1
ATOM 736 O O . LEU A 1 91 ? -2.483 5.514 -5.408 1.00 93.81 91 LEU A O 1
ATOM 740 N N . ARG A 1 92 ? -0.739 6.558 -6.354 1.00 91.38 92 ARG A N 1
ATOM 741 C CA . ARG A 1 92 ? -0.629 7.576 -5.305 1.00 91.38 92 ARG A CA 1
ATOM 742 C C . ARG A 1 92 ? -1.868 8.465 -5.236 1.00 91.38 92 ARG A C 1
ATOM 744 O O . ARG A 1 92 ? -2.376 8.685 -4.143 1.00 91.38 92 ARG A O 1
ATOM 751 N N . ARG A 1 93 ? -2.356 8.963 -6.376 1.00 93.38 93 ARG A N 1
ATOM 752 C CA . ARG A 1 93 ? -3.576 9.787 -6.426 1.00 93.38 93 ARG A CA 1
ATOM 753 C C . ARG A 1 93 ? -4.777 9.019 -5.875 1.00 93.38 93 ARG A C 1
ATOM 755 O O . ARG A 1 93 ? -5.520 9.564 -5.064 1.00 93.38 93 ARG A O 1
ATOM 762 N N . THR A 1 94 ? -4.930 7.752 -6.249 1.00 94.50 94 THR A N 1
ATOM 763 C CA . THR A 1 94 ? -6.010 6.894 -5.749 1.00 94.50 94 THR A CA 1
ATOM 764 C C . THR A 1 94 ? -5.889 6.667 -4.239 1.00 94.50 94 THR A C 1
ATOM 766 O O . THR A 1 94 ? -6.873 6.813 -3.514 1.00 94.50 94 THR A O 1
ATOM 769 N N . ALA A 1 95 ? -4.679 6.425 -3.721 1.00 91.00 95 ALA A N 1
ATOM 770 C CA . ALA A 1 95 ? -4.435 6.317 -2.280 1.00 91.00 95 ALA A CA 1
ATOM 771 C C . ALA A 1 95 ? -4.735 7.626 -1.516 1.00 91.00 95 ALA A C 1
ATOM 773 O O . ALA A 1 95 ? -5.324 7.592 -0.432 1.00 91.00 95 ALA A O 1
ATOM 774 N N . ASP A 1 96 ? -4.399 8.786 -2.085 1.00 90.88 96 ASP A N 1
ATOM 775 C CA . ASP A 1 96 ? -4.734 10.095 -1.509 1.00 90.88 96 ASP A CA 1
ATOM 776 C C . ASP A 1 96 ? -6.264 10.317 -1.481 1.00 90.88 96 ASP A C 1
ATOM 778 O O . ASP A 1 96 ? -6.808 10.870 -0.515 1.00 90.88 96 ASP A O 1
ATOM 782 N N . HIS A 1 97 ? -6.996 9.814 -2.483 1.00 92.25 97 HIS A N 1
ATOM 783 C CA . HIS A 1 97 ? -8.462 9.811 -2.495 1.00 92.25 97 HIS A CA 1
ATOM 784 C C . HIS A 1 97 ? -9.077 8.880 -1.441 1.00 92.25 97 HIS A C 1
ATOM 786 O O . HIS A 1 97 ? -10.073 9.252 -0.818 1.00 92.25 97 HIS A O 1
ATOM 792 N N . VAL A 1 98 ? -8.471 7.719 -1.165 1.00 89.38 98 VAL A N 1
ATOM 793 C CA . VAL A 1 98 ? -8.891 6.840 -0.055 1.00 89.38 98 VAL A CA 1
ATOM 794 C C . VAL A 1 98 ? -8.805 7.573 1.289 1.00 89.38 98 VAL A C 1
ATOM 796 O O . VAL A 1 98 ? -9.734 7.496 2.098 1.00 89.38 98 VAL A O 1
ATOM 799 N N . ILE A 1 99 ? -7.714 8.306 1.536 1.00 86.44 99 ILE A N 1
ATOM 800 C CA . ILE A 1 99 ? -7.513 9.038 2.798 1.00 86.44 99 ILE A CA 1
ATOM 801 C C . ILE A 1 99 ? -8.483 10.215 2.924 1.00 86.44 99 ILE A C 1
ATOM 803 O O . ILE A 1 99 ? -9.078 10.412 3.985 1.00 86.44 99 ILE A O 1
ATOM 807 N N . SER A 1 100 ? -8.644 10.994 1.854 1.00 88.88 100 SER A N 1
ATOM 808 C CA . SER A 1 100 ? -9.447 12.225 1.855 1.00 88.88 100 SER A CA 1
ATOM 809 C C . SER A 1 100 ? -10.955 11.996 1.690 1.00 88.88 100 SER A C 1
ATOM 811 O O . SER A 1 100 ? -11.739 12.939 1.815 1.00 88.88 100 SER A O 1
ATOM 813 N N . ALA A 1 101 ? -11.397 10.759 1.440 1.00 88.75 101 ALA A N 1
ATOM 814 C CA . ALA A 1 101 ? -12.806 10.430 1.254 1.00 88.75 101 ALA A CA 1
ATOM 815 C C . ALA A 1 101 ? -13.672 10.777 2.483 1.00 88.75 101 ALA A C 1
ATOM 817 O O . ALA A 1 101 ? -13.585 10.146 3.545 1.00 88.75 101 ALA A O 1
ATOM 818 N N . GLY A 1 102 ? -14.579 11.742 2.289 1.00 84.25 102 GLY A N 1
ATOM 819 C CA . GLY A 1 102 ? -15.526 12.216 3.304 1.00 84.25 102 GLY A CA 1
ATOM 820 C C . GLY A 1 102 ? -16.697 11.274 3.611 1.00 84.25 102 GLY A C 1
ATOM 821 O O . GLY A 1 102 ? -17.352 11.458 4.630 1.00 84.25 102 GLY A O 1
ATOM 822 N N . SER A 1 103 ? -16.951 10.258 2.777 1.00 86.44 103 SER A N 1
ATOM 823 C CA . SER A 1 103 ? -17.964 9.221 3.024 1.00 86.44 103 SER A CA 1
ATOM 824 C C . SER A 1 103 ? -17.387 7.818 2.853 1.00 86.44 103 SER A C 1
ATOM 826 O O . SER A 1 103 ? -16.391 7.621 2.149 1.00 86.44 103 SER A O 1
ATOM 828 N N . ASP A 1 104 ? -18.019 6.842 3.502 1.00 83.25 104 ASP A N 1
ATOM 829 C CA . ASP A 1 104 ? -17.582 5.446 3.456 1.00 83.25 104 ASP A CA 1
ATOM 830 C C . ASP A 1 104 ? -17.762 4.841 2.056 1.00 83.25 104 ASP A C 1
ATOM 832 O O . ASP A 1 104 ? -16.851 4.171 1.580 1.00 83.25 104 ASP A O 1
ATOM 836 N N . ASP A 1 105 ? -18.836 5.181 1.336 1.00 88.88 105 ASP A N 1
ATOM 837 C CA . ASP A 1 105 ? -19.065 4.706 -0.039 1.00 88.88 105 ASP A CA 1
ATOM 838 C C . ASP A 1 105 ? -17.988 5.187 -1.016 1.00 88.88 105 ASP A C 1
ATOM 840 O O . ASP A 1 105 ? -17.445 4.406 -1.800 1.00 88.88 105 ASP A O 1
ATOM 844 N N . LYS A 1 106 ? -17.619 6.476 -0.944 1.00 91.12 106 LYS A N 1
ATOM 845 C CA . LYS A 1 106 ? -16.526 7.024 -1.763 1.00 91.12 106 LYS A CA 1
ATOM 846 C C . LYS A 1 106 ? -15.214 6.329 -1.435 1.00 91.12 106 LYS A C 1
ATOM 848 O O . LYS A 1 106 ? -14.450 6.002 -2.337 1.00 91.12 106 LYS A O 1
ATOM 853 N N . ARG A 1 107 ? -14.965 6.073 -0.150 1.00 88.56 107 ARG A N 1
ATOM 854 C CA . ARG A 1 107 ? -13.754 5.383 0.289 1.00 88.56 107 ARG A CA 1
ATOM 855 C C . ARG A 1 107 ? -13.707 3.947 -0.213 1.00 88.56 107 ARG A C 1
ATOM 857 O O . ARG A 1 107 ? -12.682 3.562 -0.757 1.00 88.56 107 ARG A O 1
ATOM 864 N N . ARG A 1 108 ? -14.801 3.188 -0.074 1.00 89.62 108 ARG A N 1
ATOM 865 C CA . ARG A 1 108 ? -14.949 1.827 -0.617 1.00 89.62 108 ARG A CA 1
ATOM 866 C C . ARG A 1 108 ? -14.644 1.803 -2.107 1.00 89.62 108 ARG A C 1
ATOM 868 O O . ARG A 1 108 ? -13.846 0.983 -2.544 1.00 89.62 108 ARG A O 1
ATOM 875 N N . ARG A 1 109 ? -15.210 2.752 -2.859 1.00 93.12 109 ARG A N 1
ATOM 876 C CA . ARG A 1 109 ? -14.965 2.890 -4.296 1.00 93.12 109 ARG A CA 1
ATOM 877 C C . ARG A 1 109 ? -13.492 3.149 -4.614 1.00 93.12 109 ARG A C 1
ATOM 879 O O . ARG A 1 109 ? -12.919 2.410 -5.405 1.00 93.12 109 ARG A O 1
ATOM 886 N N . TYR A 1 110 ? -12.873 4.164 -4.006 1.00 93.75 110 TYR A N 1
ATOM 887 C CA . TYR A 1 110 ? -11.458 4.469 -4.262 1.00 93.75 110 TYR A CA 1
ATOM 888 C C . TYR A 1 110 ? -10.528 3.353 -3.797 1.00 93.75 110 TYR A C 1
ATOM 890 O O . TYR A 1 110 ? -9.500 3.113 -4.416 1.00 93.75 110 TYR A O 1
ATOM 898 N N . PHE A 1 111 ? -10.883 2.654 -2.721 1.00 91.69 111 PHE A N 1
ATOM 899 C CA . PHE A 1 111 ? -10.098 1.530 -2.239 1.00 91.69 111 PHE A CA 1
ATOM 900 C C . PHE A 1 111 ? -10.196 0.331 -3.186 1.00 91.69 111 PHE A C 1
ATOM 902 O O . PHE A 1 111 ? -9.176 -0.279 -3.477 1.00 91.69 111 PHE A O 1
ATOM 909 N N . GLY A 1 112 ? -11.387 0.034 -3.717 1.00 94.06 112 GLY A N 1
ATOM 910 C CA . GLY A 1 112 ? -11.557 -0.957 -4.783 1.00 94.06 112 GLY A CA 1
ATOM 911 C C . GLY A 1 112 ? -10.719 -0.608 -6.013 1.00 94.06 112 GLY A C 1
ATOM 912 O O . GLY A 1 112 ? -9.914 -1.418 -6.448 1.00 94.06 112 GLY A O 1
ATOM 913 N N . GLN A 1 113 ? -10.794 0.646 -6.471 1.00 95.81 113 GLN A N 1
ATOM 914 C CA . GLN A 1 113 ? -9.957 1.131 -7.570 1.00 95.81 113 GLN A CA 1
ATOM 915 C C . GLN A 1 113 ? -8.455 0.970 -7.278 1.00 95.81 113 GLN A C 1
ATOM 917 O O . GLN A 1 113 ? -7.695 0.591 -8.162 1.00 95.81 113 GLN A O 1
ATOM 922 N N . LEU A 1 114 ? -8.010 1.238 -6.045 1.00 94.56 114 LEU A N 1
ATOM 923 C CA . LEU A 1 114 ? -6.610 1.061 -5.656 1.00 94.56 114 LEU A CA 1
ATOM 924 C C . LEU A 1 114 ? -6.170 -0.407 -5.754 1.00 94.56 114 LEU A C 1
ATOM 926 O O . LEU A 1 114 ? -5.035 -0.668 -6.145 1.00 94.56 114 LEU A O 1
ATOM 930 N N . LEU A 1 115 ? -7.041 -1.352 -5.390 1.00 94.62 115 LEU A N 1
ATOM 931 C CA . LEU A 1 115 ? -6.767 -2.786 -5.512 1.00 94.62 115 LEU A CA 1
ATOM 932 C C . LEU A 1 115 ? -6.647 -3.205 -6.981 1.00 94.62 115 LEU A C 1
ATOM 934 O O . LEU A 1 115 ? -5.644 -3.813 -7.348 1.00 94.62 115 LEU A O 1
ATOM 938 N N . ASP A 1 116 ? -7.594 -2.788 -7.823 1.00 96.19 116 ASP A N 1
ATOM 939 C CA . ASP A 1 116 ? -7.560 -3.073 -9.263 1.00 96.19 116 ASP A CA 1
ATOM 940 C C . ASP A 1 116 ? -6.283 -2.508 -9.910 1.00 96.19 116 ASP A C 1
ATOM 942 O O . ASP A 1 116 ? -5.613 -3.162 -10.713 1.00 96.19 116 ASP A O 1
ATOM 946 N N . GLU A 1 117 ? -5.891 -1.291 -9.519 1.00 96.19 117 GLU A N 1
ATOM 947 C CA . GLU A 1 117 ? -4.645 -0.680 -9.973 1.00 96.19 117 GLU A CA 1
ATOM 948 C C . GLU A 1 117 ? -3.420 -1.480 -9.502 1.00 96.19 117 GLU A C 1
ATOM 950 O O . GLU A 1 117 ? -2.494 -1.705 -10.280 1.00 96.19 117 GLU A O 1
ATOM 955 N N . LEU A 1 118 ? -3.395 -1.953 -8.255 1.00 94.88 118 LEU A N 1
ATOM 956 C CA . LEU A 1 118 ? -2.298 -2.773 -7.734 1.00 94.88 118 LEU A CA 1
ATOM 957 C C . LEU A 1 118 ? -2.161 -4.121 -8.455 1.00 94.88 118 LEU A C 1
ATOM 959 O O . LEU A 1 118 ? -1.039 -4.611 -8.614 1.00 94.88 118 LEU A O 1
ATOM 963 N N . ASP A 1 119 ? -3.259 -4.717 -8.908 1.00 95.62 119 ASP A N 1
ATOM 964 C CA . ASP A 1 119 ? -3.229 -5.944 -9.707 1.00 95.62 119 ASP A CA 1
ATOM 965 C C . ASP A 1 119 ? -2.631 -5.700 -11.096 1.00 95.62 119 ASP A C 1
ATOM 967 O O . ASP A 1 119 ? -1.712 -6.413 -11.510 1.00 95.62 119 ASP A O 1
ATOM 971 N N . ILE A 1 120 ? -3.038 -4.621 -11.769 1.00 96.31 120 ILE A N 1
ATOM 972 C CA . ILE A 1 120 ? -2.433 -4.207 -13.046 1.00 96.31 120 ILE A CA 1
ATOM 973 C C . ILE A 1 120 ? -0.945 -3.884 -12.863 1.00 96.31 120 ILE A C 1
ATOM 975 O O . ILE A 1 120 ? -0.108 -4.252 -13.690 1.00 96.31 120 ILE A O 1
ATOM 979 N N . TYR A 1 121 ? -0.593 -3.208 -11.770 1.00 94.44 121 TYR A N 1
ATOM 980 C CA . TYR A 1 121 ? 0.789 -2.857 -11.467 1.00 94.44 121 TYR A CA 1
ATOM 981 C C . TYR A 1 121 ? 1.680 -4.091 -11.296 1.00 94.44 121 TYR A C 1
ATOM 983 O O . TYR A 1 121 ? 2.807 -4.100 -11.791 1.00 94.44 121 TYR A O 1
ATOM 991 N N . GLN A 1 122 ? 1.182 -5.144 -10.642 1.00 94.50 122 GLN A N 1
ATOM 992 C CA . GLN A 1 122 ? 1.914 -6.406 -10.520 1.00 94.50 122 GLN A CA 1
ATOM 993 C C . GLN A 1 122 ? 2.215 -7.025 -11.888 1.00 94.50 122 GLN A C 1
ATOM 995 O O . GLN A 1 122 ? 3.330 -7.502 -12.097 1.00 94.50 122 GLN A O 1
ATOM 1000 N N . GLU A 1 123 ? 1.271 -6.975 -12.830 1.00 95.62 123 GLU A N 1
ATOM 1001 C CA . GLU A 1 123 ? 1.508 -7.477 -14.186 1.00 95.62 123 GLU A CA 1
ATOM 1002 C C . GLU A 1 123 ? 2.517 -6.608 -14.945 1.00 95.62 123 GLU A C 1
ATOM 1004 O O . GLU A 1 123 ? 3.452 -7.127 -15.553 1.00 95.62 123 GLU A O 1
ATOM 1009 N N . LYS A 1 124 ? 2.425 -5.279 -14.823 1.00 94.81 124 LYS A N 1
ATOM 1010 C CA . LYS A 1 124 ? 3.426 -4.365 -15.399 1.00 94.81 124 LYS A CA 1
ATOM 1011 C C . LYS A 1 124 ? 4.826 -4.642 -14.865 1.00 94.81 124 LYS A C 1
ATOM 1013 O O . LYS A 1 124 ? 5.778 -4.663 -15.638 1.00 94.81 124 LYS A O 1
ATOM 1018 N N . LEU A 1 125 ? 4.968 -4.889 -13.565 1.00 94.06 125 LEU A N 1
ATOM 1019 C CA . LEU A 1 125 ? 6.259 -5.250 -12.984 1.00 94.06 125 LEU A CA 1
ATOM 1020 C C . LEU A 1 125 ? 6.825 -6.548 -13.572 1.00 94.06 125 LEU A C 1
ATOM 1022 O O . LEU A 1 125 ? 8.042 -6.659 -13.683 1.00 94.06 125 LEU A O 1
ATOM 1026 N N . ARG A 1 126 ? 5.979 -7.506 -13.969 1.00 94.50 126 ARG A N 1
ATOM 1027 C CA . ARG A 1 126 ? 6.429 -8.716 -14.675 1.00 94.50 126 ARG A CA 1
ATOM 1028 C C . ARG A 1 126 ? 6.883 -8.410 -16.098 1.00 94.50 126 ARG A C 1
ATOM 1030 O O . ARG A 1 126 ? 7.947 -8.877 -16.483 1.00 94.50 126 ARG A O 1
ATOM 1037 N N . ILE A 1 127 ? 6.112 -7.615 -16.844 1.00 95.00 127 ILE A N 1
ATOM 1038 C CA . ILE A 1 127 ? 6.439 -7.202 -18.222 1.00 95.00 127 ILE A CA 1
ATOM 1039 C C . ILE A 1 127 ? 7.777 -6.457 -18.269 1.00 95.00 127 ILE A C 1
ATOM 1041 O O . ILE A 1 127 ? 8.593 -6.697 -19.150 1.00 95.00 127 ILE A O 1
ATOM 1045 N N . TRP A 1 128 ? 8.011 -5.573 -17.299 1.00 94.12 128 TRP A N 1
ATOM 1046 C CA . TRP A 1 128 ? 9.246 -4.795 -17.182 1.00 94.12 128 TRP A CA 1
ATOM 1047 C C . TRP A 1 128 ? 10.366 -5.523 -16.422 1.00 94.12 128 TRP A C 1
ATOM 1049 O O . TRP A 1 128 ? 11.321 -4.874 -15.998 1.00 94.12 128 TRP A O 1
ATOM 1059 N N . GLU A 1 129 ? 10.232 -6.838 -16.211 1.00 93.25 129 GLU A N 1
ATOM 1060 C CA . GLU A 1 129 ? 11.229 -7.705 -15.564 1.00 93.25 129 GLU A CA 1
ATOM 1061 C C . GLU A 1 129 ? 11.756 -7.151 -14.229 1.00 93.25 129 GLU A C 1
ATOM 1063 O O . GLU A 1 129 ? 12.936 -7.255 -13.886 1.00 93.25 129 GLU A O 1
ATOM 1068 N N . ALA A 1 130 ? 10.870 -6.533 -13.443 1.00 93.50 130 ALA A N 1
ATOM 1069 C CA . ALA A 1 130 ? 11.248 -5.967 -12.164 1.00 93.50 130 ALA A CA 1
ATOM 1070 C C . ALA A 1 130 ? 11.752 -7.071 -11.216 1.00 93.50 130 ALA A C 1
ATOM 1072 O O . ALA A 1 130 ? 11.163 -8.155 -11.131 1.00 93.50 130 ALA A O 1
ATOM 1073 N N . PRO A 1 131 ? 12.816 -6.802 -10.443 1.00 94.12 131 PRO A N 1
ATOM 1074 C CA . PRO A 1 131 ? 13.450 -7.828 -9.634 1.00 94.12 131 PRO A CA 1
ATOM 1075 C C . PRO A 1 131 ? 12.532 -8.312 -8.497 1.00 94.12 131 PRO A C 1
ATOM 1077 O O . PRO A 1 131 ? 11.657 -7.564 -8.044 1.00 94.12 131 PRO A O 1
ATOM 1080 N N . PRO A 1 132 ? 12.773 -9.517 -7.939 1.00 93.12 132 PRO A N 1
ATOM 1081 C CA . PRO A 1 132 ? 12.021 -10.060 -6.797 1.00 93.12 132 PRO A CA 1
ATOM 1082 C C . PRO A 1 132 ? 11.931 -9.115 -5.590 1.00 93.12 132 PRO A C 1
ATOM 1084 O O . PRO A 1 132 ? 10.934 -9.082 -4.868 1.00 93.12 132 PRO A O 1
ATOM 1087 N N . GLN A 1 133 ? 12.956 -8.278 -5.411 1.00 91.25 133 GLN A N 1
ATOM 1088 C CA . GLN A 1 133 ? 13.019 -7.237 -4.382 1.00 91.25 133 GLN A CA 1
ATOM 1089 C C . GLN A 1 133 ? 11.899 -6.187 -4.509 1.00 91.25 133 GLN A C 1
ATOM 1091 O O . GLN A 1 133 ? 11.584 -5.521 -3.528 1.00 91.25 133 GLN A O 1
ATOM 1096 N N . VAL A 1 134 ? 11.287 -6.054 -5.689 1.00 91.31 134 VAL A N 1
ATOM 1097 C CA . VAL A 1 134 ? 10.149 -5.169 -5.974 1.00 91.31 134 VAL A CA 1
ATOM 1098 C C . VAL A 1 134 ? 8.857 -5.974 -6.094 1.00 91.31 134 VAL A C 1
ATOM 1100 O O . VAL A 1 134 ? 7.863 -5.637 -5.452 1.00 91.31 134 VAL A O 1
ATOM 1103 N N . THR A 1 135 ? 8.861 -7.058 -6.874 1.00 94.00 135 THR A N 1
ATOM 1104 C CA . THR A 1 135 ? 7.636 -7.819 -7.171 1.00 94.00 135 THR A CA 1
ATOM 1105 C C . THR A 1 135 ? 7.069 -8.517 -5.939 1.00 94.00 135 THR A C 1
ATOM 1107 O O . THR A 1 135 ? 5.857 -8.482 -5.721 1.00 94.00 135 THR A O 1
ATOM 1110 N N . GLU A 1 136 ? 7.903 -9.095 -5.070 1.00 93.00 136 GLU A N 1
ATOM 1111 C CA . GLU A 1 136 ? 7.384 -9.803 -3.901 1.00 93.00 136 GLU A CA 1
ATOM 1112 C C . GLU A 1 136 ? 6.806 -8.881 -2.817 1.00 93.00 136 GLU A C 1
ATOM 1114 O O . GLU A 1 136 ? 5.758 -9.225 -2.260 1.00 93.00 136 GLU A O 1
ATOM 1119 N N . PRO A 1 137 ? 7.443 -7.750 -2.424 1.00 90.75 137 PRO A N 1
ATOM 1120 C CA . PRO A 1 137 ? 6.814 -6.828 -1.482 1.00 90.75 137 PRO A CA 1
ATOM 1121 C C . PRO A 1 137 ? 5.491 -6.278 -2.003 1.00 90.75 137 PRO A C 1
ATOM 1123 O O . PRO A 1 137 ? 4.548 -6.210 -1.220 1.00 90.75 137 PRO A O 1
ATOM 1126 N N . VAL A 1 138 ? 5.399 -5.962 -3.299 1.00 92.00 138 VAL A N 1
ATOM 1127 C CA . VAL A 1 138 ? 4.148 -5.505 -3.923 1.00 92.00 138 VAL A CA 1
ATOM 1128 C C . VAL A 1 138 ? 3.094 -6.607 -3.873 1.00 92.00 138 VAL A C 1
ATOM 1130 O O . VAL A 1 138 ? 1.996 -6.364 -3.390 1.00 92.00 138 VAL A O 1
ATOM 1133 N N . LYS A 1 139 ? 3.433 -7.849 -4.234 1.00 93.62 139 LYS A N 1
ATOM 1134 C CA . LYS A 1 139 ? 2.497 -8.981 -4.150 1.00 93.62 139 LYS A CA 1
ATOM 1135 C C . LYS A 1 139 ? 1.980 -9.227 -2.732 1.00 93.62 139 LYS A C 1
ATOM 1137 O O . LYS A 1 139 ? 0.782 -9.416 -2.521 1.00 93.62 139 LYS A O 1
ATOM 1142 N N . ARG A 1 140 ? 2.874 -9.210 -1.736 1.00 91.19 140 ARG A N 1
ATOM 1143 C CA . ARG A 1 140 ? 2.494 -9.353 -0.317 1.00 91.19 140 ARG A CA 1
ATOM 1144 C C . ARG A 1 140 ? 1.610 -8.197 0.149 1.00 91.19 140 ARG A C 1
ATOM 1146 O O . ARG A 1 140 ? 0.648 -8.434 0.876 1.00 91.19 140 ARG A O 1
ATOM 1153 N N . LEU A 1 141 ? 1.936 -6.973 -0.269 1.00 90.19 141 LEU A N 1
ATOM 1154 C CA . LEU A 1 141 ? 1.159 -5.771 0.012 1.00 90.19 141 LEU A CA 1
ATOM 1155 C C . LEU A 1 141 ? -0.261 -5.908 -0.546 1.00 90.19 141 LEU A C 1
ATOM 1157 O O . LEU A 1 141 ? -1.212 -5.831 0.227 1.00 90.19 141 LEU A O 1
ATOM 1161 N N . THR A 1 142 ? -0.401 -6.181 -1.845 1.00 92.38 142 THR A N 1
ATOM 1162 C CA . THR A 1 142 ? -1.699 -6.309 -2.518 1.00 92.38 142 THR A CA 1
ATOM 1163 C C . THR A 1 142 ? -2.548 -7.408 -1.889 1.00 92.38 142 THR A C 1
ATOM 1165 O O . THR A 1 142 ? -3.682 -7.153 -1.487 1.00 92.38 142 THR A O 1
ATOM 1168 N N . GLY A 1 143 ? -1.980 -8.600 -1.670 1.00 92.25 143 GLY A N 1
ATOM 1169 C CA . GLY A 1 143 ? -2.704 -9.703 -1.029 1.00 92.25 143 GLY A CA 1
ATOM 1170 C C . GLY A 1 143 ? -3.211 -9.362 0.378 1.00 92.25 143 GLY A C 1
ATOM 1171 O O . GLY A 1 143 ? -4.319 -9.746 0.759 1.00 92.25 143 GLY A O 1
ATOM 1172 N N .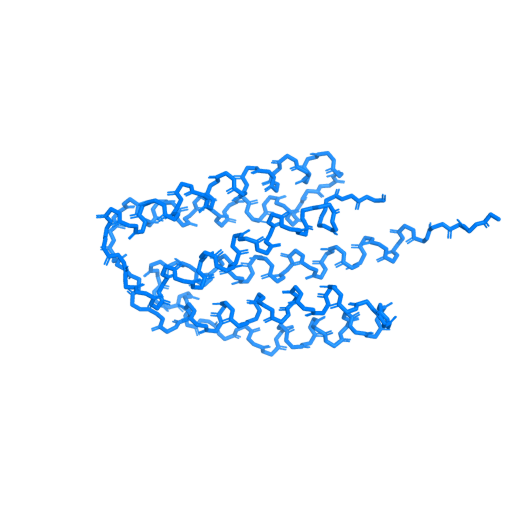 MET A 1 144 ? -2.440 -8.590 1.149 1.00 89.44 144 MET A N 1
ATOM 1173 C CA . MET A 1 144 ? -2.882 -8.102 2.456 1.00 89.44 144 MET A CA 1
ATOM 1174 C C . MET A 1 144 ? -3.955 -7.015 2.335 1.00 89.44 144 MET A C 1
ATOM 1176 O O . MET A 1 144 ? -4.898 -7.019 3.119 1.00 89.44 144 MET A O 1
ATOM 1180 N N . LEU A 1 145 ? -3.883 -6.119 1.354 1.00 89.06 145 LEU A N 1
ATOM 1181 C CA . LEU A 1 145 ? -4.926 -5.109 1.156 1.00 89.06 145 LEU A CA 1
ATOM 1182 C C . LEU A 1 145 ? -6.266 -5.737 0.749 1.00 89.06 145 LEU A C 1
ATOM 1184 O O . LEU A 1 145 ? -7.287 -5.353 1.317 1.00 89.06 145 LEU A O 1
A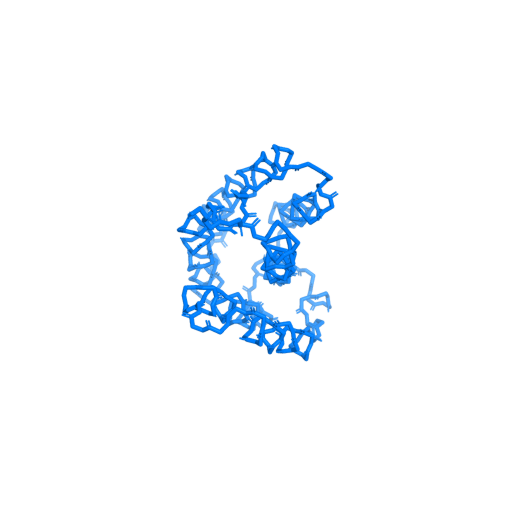TOM 1188 N N . HIS A 1 146 ? -6.264 -6.759 -0.114 1.00 91.50 146 HIS A N 1
ATOM 1189 C CA . HIS A 1 146 ? -7.475 -7.537 -0.409 1.00 91.50 146 HIS A CA 1
ATOM 1190 C C . HIS A 1 146 ? -8.032 -8.207 0.845 1.00 91.50 146 HIS A C 1
ATOM 1192 O O . HIS A 1 146 ? -9.207 -8.055 1.174 1.00 91.50 146 HIS A O 1
ATOM 1198 N N . LYS A 1 147 ? -7.176 -8.911 1.598 1.00 88.31 147 LYS A N 1
ATOM 1199 C CA . LYS A 1 147 ? -7.596 -9.642 2.801 1.00 88.31 147 LYS A CA 1
ATOM 1200 C C . LYS A 1 147 ? -8.238 -8.739 3.860 1.00 88.31 147 LYS A C 1
ATOM 1202 O O . LYS A 1 147 ? -9.087 -9.197 4.621 1.00 88.31 147 LYS A O 1
ATOM 1207 N N . TYR A 1 148 ? -7.818 -7.479 3.929 1.00 82.06 148 TYR A N 1
ATOM 1208 C CA . TYR A 1 148 ? -8.263 -6.525 4.942 1.00 82.06 148 TYR A CA 1
ATOM 1209 C C . TYR A 1 148 ? -9.168 -5.415 4.392 1.00 82.06 148 TYR A C 1
ATOM 1211 O O . TYR A 1 148 ? -9.454 -4.462 5.117 1.00 82.06 148 TYR A O 1
ATOM 1219 N N . GLN A 1 149 ? -9.670 -5.546 3.161 1.00 82.88 149 GLN A N 1
ATOM 1220 C CA . GLN A 1 149 ? -10.512 -4.543 2.504 1.00 82.88 149 GLN A CA 1
ATOM 1221 C C . GLN A 1 149 ? -11.689 -4.095 3.381 1.00 82.88 149 GLN A C 1
ATOM 1223 O O . GLN A 1 149 ? -11.894 -2.896 3.577 1.00 82.88 149 GLN A O 1
ATOM 1228 N N . ASN A 1 150 ? -12.408 -5.038 3.990 1.00 78.62 150 ASN A N 1
ATOM 1229 C CA . ASN A 1 150 ? -13.544 -4.728 4.863 1.00 78.62 150 ASN A CA 1
ATOM 1230 C C . ASN A 1 150 ? -13.104 -3.927 6.100 1.00 78.62 150 ASN A C 1
ATOM 1232 O O . ASN A 1 150 ? -13.726 -2.935 6.458 1.00 78.62 150 ASN A O 1
ATOM 1236 N N . ALA A 1 151 ? -11.960 -4.258 6.708 1.00 74.81 151 ALA A N 1
ATOM 1237 C CA . ALA A 1 151 ? -11.429 -3.510 7.854 1.00 74.81 151 ALA A CA 1
ATOM 1238 C C . ALA A 1 151 ? -10.978 -2.077 7.498 1.00 74.81 151 ALA A C 1
ATOM 1240 O O . ALA A 1 151 ? -10.876 -1.223 8.380 1.00 74.81 151 ALA A O 1
ATOM 1241 N N . LEU A 1 152 ? -10.694 -1.816 6.220 1.00 71.06 152 LEU A N 1
ATOM 1242 C CA . LEU A 1 152 ? -10.252 -0.518 5.703 1.00 71.06 152 LEU A CA 1
ATOM 1243 C C . LEU A 1 152 ? -11.418 0.343 5.196 1.00 71.06 152 LEU A C 1
ATOM 1245 O O . LEU A 1 152 ? -11.274 1.562 5.046 1.00 71.06 152 LEU A O 1
ATOM 1249 N N . THR A 1 153 ? -12.575 -0.270 4.941 1.00 73.69 153 THR A N 1
ATOM 1250 C CA . THR A 1 153 ? -13.665 0.370 4.201 1.00 73.69 153 THR A CA 1
ATOM 1251 C C . THR A 1 153 ? -15.052 0.251 4.843 1.00 73.69 153 THR A C 1
ATOM 1253 O O . THR A 1 153 ? -15.923 1.054 4.502 1.00 73.69 153 THR A O 1
ATOM 1256 N N . ASP A 1 154 ? -15.252 -0.645 5.813 1.00 66.88 154 ASP A N 1
ATOM 1257 C CA . ASP A 1 154 ? -16.515 -0.809 6.545 1.00 66.88 154 ASP A CA 1
ATOM 1258 C C . ASP A 1 154 ? -16.555 -0.007 7.857 1.00 66.88 154 ASP A C 1
ATOM 1260 O O . ASP A 1 154 ? -15.519 0.411 8.390 1.00 66.88 154 ASP A O 1
ATOM 1264 N N . SER A 1 155 ? -17.781 0.221 8.345 1.00 55.25 155 SER A N 1
ATOM 1265 C CA . SER A 1 155 ? -18.129 0.868 9.622 1.00 55.25 155 SER A CA 1
ATOM 1266 C C . SER A 1 155 ? -18.948 -0.072 10.512 1.00 55.25 155 SER A C 1
ATOM 1268 O O . SER A 1 155 ? -19.543 -1.055 10.012 1.00 55.25 155 SER A O 1
#

InterPro domains:
  IPR006726 Para-hydroxybenzoic acid efflux pump subunit AaeB/fusaric acid resistance protein [PF04632] (2-153)

pLDDT: mean 87.4, std 8.52, range [43.91, 96.31]

Radius of gyration: 15.45 Å; chains: 1; bounding box: 43×22×42 Å

Organism: Salmonella gallinarum (NCBI:txid594)

Foldseek 3Di:
DDDDDPVLLVLLLLLLLVLVLLLLQLQAPPLVSNLPDCLVVLVVSLVVNCVSDPPPPLSNVSSVLSSVSSVLSSPFPNDDDPVSNVLSVVLNVLSVQLNPPPDLVSNLVSLVVSLVSLVVSLVVCVVVVGDCSNNVSSVSNSVSSVVCSCSNRPD

Secondary structure (DSSP, 8-state):
-----HHHHHHHHHHHHHHHHHHHHTT-S-HHHHT---HHHHHHHHHHHHHHSTT-HHHHHHHHHHHHHHHHHHH------HHHHHHHHHHHHHHHHHHH-SSHHHHHHHHHHHHHHHHHHHHHHHHTT--HHHHHHHHHHHHHHHHTHHHHH--